Protein AF-A0A2Z3I4Y1-F1 (afdb_monomer)

pLDDT: mean 82.77, std 9.96, range [48.56, 95.06]

Nearest PDB structures (foldseek):
  8xyv-assembly1_A  TM=6.400E-01  e=7.599E+00  synthetic construct
  6z0c-assembly4_D  TM=2.519E-01  e=5.340E+00  Escherichia coli
  6jx6-assembly1_A  TM=2.212E-01  e=6.211E+00  Homo sapiens

Sequence (164 aa):
MVIFLAGLAGCFMIASGLILWSKKRIVKNKKQTTPMQRIVQTLNITCIAGLCVAVPSLLIINKLIAGKVSQQPAWEVAGFFIVWALTFFYSIIRLSSKAWYEIFFMAALMCVGIFIVNLFYPYSNMFYAAMHDDWILASVDMLAIAFSFIFFFIGYKIRSSYKK

Radius of gyration: 18.4 Å; Cα contacts (8 Å, |Δi|>4): 140; chains: 1; bounding box: 42×28×51 Å

Secondary structure (DSSP, 8-state):
-HHHHHHHHHHHHHHHHHHHHHHHHHHH-TT---HHHHHHHHHHHIIIIIHHHHHHHHHHHHHHHTTTSS--HHHHHHHHHHHHHHHHHHHHHS-HHHHHHHHHHHHHHHHHHHHHHHHHSGGG-HHHHHHTT-HHHHHHHHHHHHHHHHHHHHHHHHHHHT--

Solvent-accessible surface area (backbone atoms only — not comparable to full-atom values): 8624 Å² total; per-residue (Å²): 112,66,68,61,53,52,52,52,50,49,51,50,52,53,53,51,52,53,52,54,51,52,54,54,51,50,70,71,42,82,83,63,88,48,73,69,56,49,51,53,47,29,50,51,40,24,65,54,40,18,45,57,34,18,59,48,45,38,63,49,50,54,58,74,41,65,87,78,56,82,91,52,70,66,57,51,54,48,51,28,53,50,49,30,48,50,37,38,56,50,26,65,76,37,58,62,81,54,34,51,26,55,40,21,39,48,19,15,51,41,21,46,44,46,49,54,52,25,67,74,37,78,91,58,20,55,71,50,21,71,73,66,75,36,60,70,59,33,48,51,45,55,49,28,51,53,50,16,55,50,28,39,50,52,18,51,55,51,52,60,61,74,74,112

Structure (mmCIF, N/CA/C/O backbone):
data_AF-A0A2Z3I4Y1-F1
#
_entry.id   AF-A0A2Z3I4Y1-F1
#
loop_
_atom_site.group_PDB
_atom_site.id
_atom_site.type_symbol
_atom_site.label_atom_id
_atom_site.label_alt_id
_atom_site.label_comp_id
_atom_site.label_asym_id
_atom_site.label_entity_id
_atom_site.label_seq_id
_atom_site.pdbx_PDB_ins_code
_atom_site.Cartn_x
_atom_site.Cartn_y
_atom_site.Cartn_z
_atom_site.occupancy
_atom_site.B_iso_or_equiv
_atom_site.auth_seq_id
_atom_site.auth_comp_id
_atom_site.auth_asym_id
_atom_site.auth_atom_id
_atom_site.pdbx_PDB_model_num
ATOM 1 N N . MET A 1 1 ? 19.350 -13.163 6.061 1.00 80.38 1 MET A N 1
ATOM 2 C CA . MET A 1 1 ? 17.933 -13.573 5.901 1.00 80.38 1 MET A CA 1
ATOM 3 C C . MET A 1 1 ? 17.154 -13.552 7.221 1.00 80.38 1 MET A C 1
ATOM 5 O O . MET A 1 1 ? 16.092 -12.949 7.261 1.00 80.38 1 MET A O 1
ATOM 9 N N . VAL A 1 2 ? 17.687 -14.118 8.314 1.00 88.56 2 VAL A N 1
ATOM 10 C CA . VAL A 1 2 ? 17.005 -14.165 9.630 1.00 88.56 2 VAL A CA 1
ATOM 11 C C . VAL A 1 2 ? 16.629 -12.781 10.175 1.00 88.56 2 VAL A C 1
ATOM 13 O O . VAL A 1 2 ? 15.501 -12.598 10.609 1.00 88.56 2 VAL A O 1
ATOM 16 N N . ILE A 1 3 ? 17.520 -11.787 10.086 1.00 91.56 3 ILE A N 1
ATOM 17 C CA . ILE A 1 3 ? 17.258 -10.421 10.587 1.00 91.56 3 ILE A CA 1
ATOM 18 C C . ILE A 1 3 ? 16.079 -9.764 9.850 1.00 91.56 3 ILE A C 1
ATOM 20 O O . ILE A 1 3 ? 15.249 -9.106 10.468 1.00 91.56 3 ILE A O 1
ATOM 24 N N . PHE A 1 4 ? 15.963 -9.995 8.539 1.00 87.56 4 PHE A N 1
ATOM 25 C CA . PHE A 1 4 ? 14.853 -9.484 7.734 1.00 87.56 4 PHE A CA 1
ATOM 26 C C . PHE A 1 4 ? 13.520 -10.120 8.146 1.00 87.56 4 PHE A C 1
ATOM 28 O O . PHE A 1 4 ? 12.543 -9.417 8.394 1.00 87.56 4 PHE A O 1
ATOM 35 N N . LEU A 1 5 ? 13.497 -11.449 8.285 1.00 89.56 5 LEU A N 1
ATOM 36 C CA . LEU A 1 5 ? 12.306 -12.180 8.724 1.00 89.56 5 LEU A CA 1
ATOM 37 C C . LEU A 1 5 ? 11.907 -11.815 10.160 1.00 89.56 5 LEU A C 1
ATOM 39 O O . LEU A 1 5 ? 10.723 -11.638 10.437 1.00 89.56 5 LEU A O 1
ATOM 43 N N . ALA A 1 6 ? 12.881 -11.644 11.055 1.00 90.62 6 ALA A N 1
ATOM 44 C CA . ALA A 1 6 ? 12.649 -11.204 12.426 1.00 90.62 6 ALA A CA 1
ATOM 45 C C . ALA A 1 6 ? 12.071 -9.781 12.476 1.00 90.62 6 ALA A C 1
ATOM 47 O O . ALA A 1 6 ? 11.115 -9.535 13.208 1.00 90.62 6 ALA A O 1
ATOM 48 N N . GLY A 1 7 ? 12.590 -8.863 11.653 1.00 87.50 7 GLY A N 1
ATOM 49 C CA . GLY A 1 7 ? 12.042 -7.513 11.515 1.00 87.50 7 GLY A CA 1
ATOM 50 C C . GLY A 1 7 ? 10.597 -7.521 11.012 1.00 87.50 7 GLY A C 1
ATOM 51 O O . GLY A 1 7 ? 9.731 -6.869 11.595 1.00 87.50 7 GLY A O 1
ATOM 52 N N . LEU A 1 8 ? 10.308 -8.327 9.984 1.00 86.12 8 LEU A N 1
ATOM 53 C CA . LEU A 1 8 ? 8.958 -8.479 9.442 1.00 86.12 8 LEU A CA 1
ATOM 54 C C . LEU A 1 8 ? 7.985 -9.035 10.496 1.00 86.12 8 LEU A C 1
ATOM 56 O O . LEU A 1 8 ? 6.893 -8.494 10.682 1.00 86.12 8 LEU A O 1
ATOM 60 N N . ALA A 1 9 ? 8.396 -10.072 11.230 1.00 87.81 9 ALA A N 1
ATOM 61 C CA . ALA A 1 9 ? 7.617 -10.644 12.325 1.00 87.81 9 ALA A CA 1
A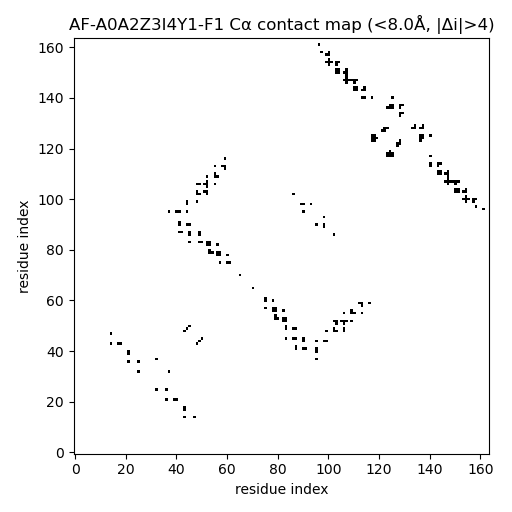TOM 62 C C . ALA A 1 9 ? 7.357 -9.620 13.445 1.00 87.81 9 ALA A C 1
ATOM 64 O O . ALA A 1 9 ? 6.234 -9.527 13.944 1.00 87.81 9 ALA A O 1
ATOM 65 N N . GLY A 1 10 ? 8.357 -8.801 13.787 1.00 87.19 10 GLY A N 1
ATOM 66 C CA . GLY A 1 10 ? 8.221 -7.702 14.744 1.00 87.19 10 GLY A CA 1
ATOM 67 C C . GLY A 1 10 ? 7.163 -6.681 14.318 1.00 87.19 10 GLY A C 1
ATOM 68 O O . GLY A 1 10 ? 6.274 -6.350 15.106 1.00 87.19 10 GLY A O 1
ATOM 69 N N . CYS A 1 11 ? 7.180 -6.251 13.053 1.00 87.62 11 CYS A N 1
ATOM 70 C CA . CYS A 1 11 ? 6.161 -5.354 12.503 1.00 87.62 11 CYS A CA 1
ATOM 71 C C . CYS A 1 11 ? 4.751 -5.962 12.584 1.00 87.62 11 CYS A C 1
ATOM 73 O O . CYS A 1 11 ? 3.816 -5.289 13.026 1.00 87.62 11 CYS A O 1
ATOM 75 N N . PHE A 1 12 ? 4.589 -7.241 12.224 1.00 85.69 12 PHE A N 1
ATOM 76 C CA . PHE A 1 12 ? 3.299 -7.935 12.320 1.00 85.69 12 PHE A CA 1
ATOM 77 C C . PHE A 1 12 ? 2.789 -8.038 13.760 1.00 85.69 12 PHE A C 1
ATOM 79 O O . PHE A 1 12 ? 1.599 -7.824 14.014 1.00 85.69 12 PHE A O 1
ATOM 86 N N . MET A 1 13 ? 3.671 -8.337 14.712 1.00 90.88 13 MET A N 1
ATOM 87 C CA . MET A 1 13 ? 3.325 -8.418 16.130 1.00 90.88 13 MET A CA 1
ATOM 88 C C . MET A 1 13 ? 2.838 -7.064 16.665 1.00 90.88 13 MET A C 1
ATOM 90 O O . MET A 1 13 ? 1.794 -6.993 17.316 1.00 90.88 13 MET A O 1
ATOM 94 N N . ILE A 1 14 ? 3.542 -5.977 16.339 1.00 87.44 14 ILE A N 1
ATOM 95 C CA . ILE A 1 14 ? 3.168 -4.623 16.770 1.00 87.44 14 ILE A CA 1
ATOM 96 C C . ILE A 1 14 ? 1.827 -4.213 16.144 1.00 87.44 14 ILE A C 1
ATOM 98 O O . ILE A 1 14 ? 0.915 -3.769 16.847 1.00 87.44 14 ILE A O 1
ATOM 102 N N . ALA A 1 15 ? 1.671 -4.417 14.833 1.00 83.44 15 ALA A N 1
ATOM 103 C CA . ALA A 1 15 ? 0.454 -4.077 14.103 1.00 83.44 15 ALA A CA 1
ATOM 104 C C . ALA A 1 15 ? -0.774 -4.843 14.625 1.00 83.44 15 ALA A C 1
ATOM 106 O O . ALA A 1 15 ? -1.822 -4.250 14.899 1.00 83.44 15 ALA A O 1
ATOM 107 N N . SER A 1 16 ? -0.650 -6.161 14.810 1.00 85.38 16 SER A N 1
ATOM 108 C CA . SER A 1 16 ? -1.740 -6.996 15.330 1.00 85.38 16 SER A CA 1
ATOM 109 C C . SER A 1 16 ? -2.125 -6.622 16.764 1.00 85.38 16 SER A C 1
ATOM 111 O O . SER A 1 16 ? -3.319 -6.495 17.056 1.00 85.38 16 SER A O 1
ATOM 113 N N . GLY A 1 17 ? -1.144 -6.357 17.634 1.00 85.31 17 GLY A N 1
ATOM 114 C CA . GLY A 1 17 ? -1.378 -5.900 19.005 1.00 85.31 17 GLY A CA 1
ATOM 115 C C . GLY A 1 17 ? -2.189 -4.602 19.059 1.00 85.31 17 GLY A C 1
ATOM 116 O O . GLY A 1 17 ? -3.184 -4.518 19.786 1.00 85.31 17 GLY A O 1
ATOM 117 N N . LEU A 1 18 ? -1.837 -3.619 18.224 1.00 83.69 18 LEU A N 1
ATOM 118 C CA . LEU A 1 18 ? -2.552 -2.342 18.118 1.00 83.69 18 LEU A CA 1
ATOM 119 C C . LEU A 1 18 ? -3.993 -2.511 17.611 1.00 83.69 18 LEU A C 1
ATOM 121 O O . LEU A 1 18 ? -4.917 -1.881 18.140 1.00 83.69 18 LEU A O 1
ATOM 125 N N . ILE A 1 19 ? -4.216 -3.384 16.624 1.00 82.12 19 ILE A N 1
ATOM 126 C CA . ILE A 1 19 ? -5.559 -3.680 16.100 1.00 82.12 19 ILE A CA 1
ATOM 127 C C . ILE A 1 19 ? -6.433 -4.336 17.178 1.00 82.12 19 ILE A C 1
ATOM 129 O O . ILE A 1 19 ? -7.576 -3.916 17.388 1.00 82.12 19 ILE A O 1
ATOM 133 N N . LEU A 1 20 ? -5.913 -5.356 17.869 1.00 83.62 20 LEU A N 1
ATOM 134 C CA . LEU A 1 20 ? -6.647 -6.088 18.905 1.00 83.62 20 LEU A CA 1
ATOM 135 C C . LEU A 1 20 ? -6.980 -5.195 20.102 1.00 83.62 20 LEU A C 1
ATOM 137 O O . LEU A 1 20 ? -8.119 -5.200 20.581 1.00 83.62 20 LEU A O 1
ATOM 141 N N . TRP A 1 21 ? -6.017 -4.387 20.550 1.00 84.00 21 TRP A N 1
ATOM 142 C CA . TRP A 1 21 ? -6.229 -3.423 21.625 1.00 84.00 21 TRP A CA 1
ATOM 143 C C . TRP A 1 21 ? -7.315 -2.406 21.263 1.00 84.00 21 TRP A C 1
ATOM 145 O O . TRP A 1 21 ? -8.230 -2.169 22.058 1.00 84.00 21 TRP A O 1
ATOM 155 N N . SER A 1 22 ? -7.269 -1.866 20.039 1.00 78.62 22 SER A N 1
ATOM 156 C CA . SER A 1 22 ? -8.268 -0.915 19.545 1.00 78.62 22 SER A CA 1
ATOM 157 C C . SER A 1 22 ? -9.671 -1.531 19.540 1.00 78.62 22 SER A C 1
ATOM 159 O O . SER A 1 22 ? -10.593 -0.958 20.124 1.00 78.62 22 SER A O 1
ATOM 161 N N . LYS A 1 23 ? -9.835 -2.754 19.008 1.00 73.81 23 LYS A N 1
ATOM 162 C CA . LYS A 1 23 ? -11.125 -3.473 19.021 1.00 73.81 23 LYS A CA 1
ATOM 163 C C . LYS A 1 23 ? -11.653 -3.707 20.439 1.00 73.81 23 LYS A C 1
ATOM 165 O O . LYS A 1 23 ? -12.815 -3.413 20.718 1.00 73.81 23 LYS A O 1
ATOM 170 N N . LYS A 1 24 ? -10.804 -4.179 21.358 1.00 74.44 24 LYS A N 1
ATOM 171 C CA . LYS A 1 24 ? -11.188 -4.433 22.758 1.00 74.44 24 LYS A CA 1
ATOM 172 C C . LYS A 1 24 ? -11.623 -3.149 23.472 1.00 74.44 24 LYS A C 1
ATOM 174 O O . LYS A 1 24 ? -12.549 -3.172 24.283 1.00 74.44 24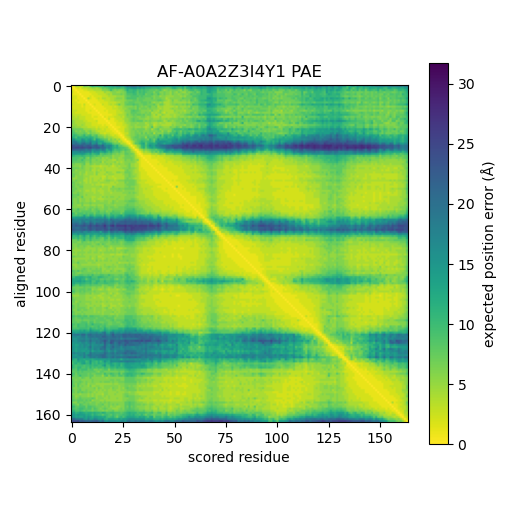 LYS A O 1
ATOM 179 N N . ARG A 1 25 ? -10.995 -2.011 23.154 1.00 70.19 25 ARG A N 1
ATOM 180 C CA . ARG A 1 25 ? -11.341 -0.701 23.730 1.00 70.19 25 ARG A CA 1
ATOM 181 C C . ARG A 1 25 ? -12.661 -0.134 23.218 1.00 70.19 25 ARG A C 1
ATOM 183 O O . ARG A 1 25 ? -13.349 0.512 24.004 1.00 70.19 25 ARG A O 1
ATOM 190 N N . ILE A 1 26 ? -13.035 -0.399 21.967 1.00 68.88 26 ILE A N 1
ATOM 191 C CA . ILE A 1 26 ? -14.349 -0.016 21.424 1.00 68.88 26 ILE A CA 1
ATOM 192 C C . ILE A 1 26 ? -15.461 -0.792 22.144 1.00 68.88 26 ILE A C 1
ATOM 194 O O . ILE A 1 26 ? -16.416 -0.189 22.615 1.00 68.88 26 ILE A O 1
ATOM 198 N N . VAL A 1 27 ? -15.297 -2.110 22.322 1.00 64.81 27 VAL A N 1
ATOM 199 C CA . VAL A 1 27 ? -16.283 -2.964 23.018 1.00 64.81 27 VAL A CA 1
ATOM 200 C C . VAL A 1 27 ? -16.456 -2.561 24.489 1.00 64.81 27 VAL A C 1
ATOM 202 O O . VAL A 1 27 ? -17.559 -2.636 25.029 1.00 64.81 27 VAL A O 1
ATOM 205 N N . LYS A 1 28 ? -15.380 -2.099 25.140 1.00 61.69 28 LYS A N 1
ATOM 206 C CA . LYS A 1 28 ? -15.418 -1.628 26.534 1.00 61.69 28 LYS A CA 1
ATOM 207 C C . LYS A 1 28 ? -16.120 -0.266 26.683 1.00 61.69 28 LYS A C 1
ATOM 209 O O . LYS A 1 28 ? -16.795 -0.051 27.684 1.00 61.69 28 LYS A O 1
ATOM 214 N N . ASN A 1 29 ? -16.013 0.624 25.693 1.00 60.62 29 ASN A N 1
ATOM 215 C CA . ASN A 1 29 ? -16.683 1.932 25.664 1.00 60.62 29 ASN A CA 1
ATOM 216 C C . ASN A 1 29 ? -17.982 1.865 24.837 1.00 60.62 29 ASN A C 1
ATOM 218 O O . ASN A 1 29 ? -18.068 2.430 23.751 1.00 60.62 29 ASN A O 1
ATOM 222 N N . LYS A 1 30 ? -19.022 1.207 25.368 1.00 58.50 30 LYS A N 1
ATOM 223 C CA . LYS A 1 30 ? -20.328 0.981 24.704 1.00 58.50 30 LYS A CA 1
ATOM 224 C C . LYS A 1 30 ? -21.123 2.242 24.284 1.00 58.50 30 LYS A C 1
ATOM 226 O O . LYS A 1 30 ? -22.224 2.086 23.770 1.00 58.50 30 LYS A O 1
ATOM 231 N N . LYS A 1 31 ? -20.637 3.472 24.514 1.00 56.84 31 LYS A N 1
ATOM 232 C CA . LYS A 1 31 ? -21.433 4.706 24.328 1.00 56.84 31 LYS A CA 1
ATOM 233 C C . LYS A 1 31 ? -20.948 5.687 23.252 1.00 56.84 31 LYS A C 1
ATOM 235 O O . LYS A 1 31 ? -21.790 6.427 22.769 1.00 56.84 31 LYS A O 1
ATOM 240 N N . GLN A 1 32 ? -19.674 5.694 22.839 1.00 63.06 32 GLN A N 1
ATOM 241 C CA . GLN A 1 32 ? -19.174 6.517 21.716 1.00 63.06 32 GLN A CA 1
ATOM 242 C C . GLN A 1 32 ? -17.682 6.250 21.460 1.00 63.06 32 GLN A C 1
ATOM 244 O O . GLN A 1 32 ? -16.904 6.085 22.402 1.00 63.06 32 GLN A O 1
ATOM 249 N N . THR A 1 33 ? -17.263 6.247 20.192 1.00 68.50 33 THR A N 1
ATOM 250 C CA . THR A 1 33 ? -15.839 6.272 19.819 1.00 68.50 33 THR A CA 1
ATOM 251 C C . THR A 1 33 ? -15.231 7.615 20.203 1.00 68.50 33 THR A C 1
ATOM 253 O O . THR A 1 33 ? -15.670 8.651 19.705 1.00 68.50 33 THR A O 1
ATOM 256 N N . THR A 1 34 ? -14.214 7.610 21.063 1.00 80.31 34 THR A N 1
ATOM 257 C CA . THR A 1 34 ? -13.529 8.849 21.462 1.00 80.31 34 THR A CA 1
ATOM 258 C C . THR A 1 34 ? -12.649 9.381 20.321 1.00 80.31 34 THR A C 1
ATOM 260 O O . THR A 1 34 ? -12.174 8.590 19.497 1.00 80.31 34 THR A O 1
ATOM 263 N N . PRO A 1 35 ? -12.364 10.697 20.261 1.00 81.19 35 PRO A N 1
ATOM 264 C CA . PRO A 1 35 ? -11.475 11.263 19.240 1.00 81.19 35 PRO A CA 1
ATOM 265 C C . PRO A 1 35 ? -10.098 10.583 19.228 1.00 81.19 35 PRO A C 1
ATOM 267 O O . PRO A 1 35 ? -9.584 10.257 18.161 1.00 81.19 35 PRO A O 1
ATOM 270 N N . MET A 1 36 ? -9.553 10.244 20.401 1.00 83.38 36 MET A N 1
ATOM 271 C CA . MET A 1 36 ? -8.284 9.515 20.506 1.00 83.38 36 MET A CA 1
ATOM 272 C C . MET A 1 36 ? -8.357 8.103 19.902 1.00 83.38 36 MET A C 1
ATOM 274 O O . MET A 1 36 ? -7.427 7.662 19.234 1.00 83.38 36 MET A O 1
ATOM 278 N N . GLN A 1 37 ? -9.476 7.389 20.075 1.00 81.75 37 GLN A N 1
ATOM 279 C CA . GLN A 1 37 ? -9.674 6.084 19.432 1.00 81.75 37 GLN A CA 1
ATOM 280 C C . GLN A 1 37 ? -9.750 6.209 17.908 1.00 81.75 37 GLN A C 1
ATOM 282 O O . GLN A 1 37 ? -9.213 5.352 17.206 1.00 81.75 37 GLN A O 1
ATOM 287 N N . ARG A 1 38 ? -10.373 7.277 17.395 1.00 82.06 38 ARG A N 1
ATOM 288 C CA . ARG A 1 38 ? -10.438 7.546 15.954 1.00 82.06 38 ARG A CA 1
ATOM 289 C C . ARG A 1 38 ? -9.053 7.839 15.378 1.00 82.06 38 ARG A C 1
ATOM 291 O O . ARG A 1 38 ? -8.705 7.246 14.365 1.00 82.06 38 ARG A O 1
ATOM 298 N N . ILE A 1 39 ? -8.239 8.648 16.061 1.00 86.62 39 ILE A N 1
ATOM 299 C CA . ILE A 1 39 ? -6.848 8.928 15.665 1.00 86.62 39 ILE A CA 1
ATOM 300 C C . ILE A 1 39 ? -6.037 7.629 15.573 1.00 86.62 39 ILE A C 1
ATOM 302 O O . ILE A 1 39 ? -5.409 7.373 14.549 1.00 86.62 39 ILE A O 1
ATOM 306 N N . VAL A 1 40 ? -6.106 6.766 16.594 1.00 88.12 40 VAL A N 1
ATOM 307 C CA . VAL A 1 40 ? -5.393 5.474 16.594 1.00 88.12 40 VAL A CA 1
ATOM 308 C C . VAL A 1 40 ? -5.864 4.568 15.453 1.00 88.12 40 VAL A C 1
ATOM 310 O O . VAL A 1 40 ? -5.052 3.905 14.814 1.00 88.12 40 VAL A O 1
ATOM 313 N N . GLN A 1 41 ? -7.167 4.534 15.161 1.00 87.00 41 GLN A N 1
ATOM 314 C CA . GLN A 1 41 ? -7.690 3.755 14.036 1.00 87.00 41 GLN A CA 1
ATOM 315 C C . GLN A 1 41 ? -7.202 4.289 12.689 1.00 87.00 41 GLN A C 1
ATOM 317 O O . GLN A 1 41 ? -6.743 3.498 11.871 1.00 87.00 41 GLN A O 1
ATOM 322 N N . THR A 1 42 ? -7.265 5.603 12.473 1.00 88.38 42 THR A N 1
ATOM 323 C CA . THR A 1 42 ? -6.780 6.253 11.249 1.00 88.38 42 THR A CA 1
ATOM 324 C C . THR A 1 42 ? -5.281 6.030 11.053 1.00 88.38 42 THR A C 1
ATOM 326 O O . THR A 1 42 ? -4.861 5.663 9.957 1.00 88.38 42 THR A O 1
ATOM 329 N N . LEU A 1 43 ? -4.475 6.165 12.110 1.00 89.00 43 LEU A N 1
ATOM 330 C CA . LEU A 1 43 ? -3.041 5.870 12.063 1.00 89.00 43 LEU A CA 1
ATOM 331 C C . LEU A 1 43 ? -2.778 4.403 11.722 1.00 89.00 43 LEU A C 1
ATOM 333 O O . LEU A 1 43 ? -1.990 4.126 10.828 1.00 89.00 43 LEU A O 1
ATOM 337 N N . ASN A 1 44 ? -3.479 3.460 12.357 1.00 91.62 44 ASN A N 1
ATOM 338 C CA . ASN A 1 44 ? -3.319 2.038 12.045 1.00 91.62 44 ASN A CA 1
ATOM 339 C C . ASN A 1 44 ? -3.678 1.722 10.587 1.00 91.62 44 ASN A C 1
ATOM 341 O O . ASN A 1 44 ? -2.954 0.979 9.931 1.00 91.62 44 ASN A O 1
ATOM 345 N N . ILE A 1 45 ? -4.772 2.289 10.070 1.00 90.31 45 ILE A N 1
ATOM 346 C CA . ILE A 1 45 ? -5.182 2.114 8.670 1.00 90.31 45 ILE A CA 1
ATOM 347 C C . ILE A 1 45 ? -4.105 2.662 7.733 1.00 90.31 45 ILE A C 1
ATOM 349 O O . ILE A 1 45 ? -3.693 1.982 6.799 1.00 90.31 45 ILE A O 1
ATOM 353 N N . THR A 1 46 ? -3.618 3.868 8.003 1.00 92.38 46 THR A N 1
ATOM 354 C CA . THR A 1 46 ? -2.616 4.537 7.167 1.00 92.38 46 THR A CA 1
ATOM 355 C C . THR A 1 46 ? -1.278 3.796 7.193 1.00 92.38 46 THR A C 1
ATOM 357 O O . THR A 1 46 ? -0.684 3.537 6.149 1.00 92.38 46 THR A O 1
ATOM 360 N N . CYS A 1 47 ? -0.806 3.397 8.372 1.00 90.00 47 CYS A N 1
ATOM 361 C CA . CYS A 1 47 ? 0.448 2.665 8.506 1.00 90.00 47 CYS A CA 1
ATOM 362 C C . CYS A 1 47 ? 0.366 1.266 7.892 1.00 90.00 47 CYS A C 1
ATOM 364 O O . CYS A 1 47 ? 1.340 0.812 7.320 1.00 90.00 47 CYS A O 1
ATOM 366 N N . ILE A 1 48 ? -0.766 0.568 7.990 1.00 90.25 48 ILE A N 1
ATOM 367 C CA . ILE A 1 48 ? -0.863 -0.815 7.504 1.00 90.25 48 ILE A CA 1
ATOM 368 C C . ILE A 1 48 ? -1.330 -0.838 6.048 1.00 90.25 48 ILE A C 1
ATOM 370 O O . ILE A 1 48 ? -0.597 -1.277 5.170 1.00 90.25 48 ILE A O 1
ATOM 374 N N . ALA A 1 49 ? -2.540 -0.348 5.778 1.00 91.25 49 ALA A N 1
ATOM 375 C CA . ALA A 1 49 ? -3.128 -0.384 4.443 1.00 91.25 49 ALA A CA 1
ATOM 376 C C . ALA A 1 49 ? -2.537 0.694 3.522 1.00 91.25 49 ALA A C 1
ATOM 378 O O . ALA A 1 49 ? -2.318 0.431 2.343 1.00 91.25 49 ALA A O 1
ATOM 379 N N . GLY A 1 50 ? -2.233 1.886 4.047 1.00 91.06 50 GLY A N 1
ATOM 380 C CA . GLY A 1 50 ? -1.628 2.960 3.252 1.00 91.06 50 GLY A CA 1
ATOM 381 C C . GLY A 1 50 ? -0.242 2.595 2.716 1.00 91.06 50 GLY A C 1
ATOM 382 O O . GLY A 1 50 ? 0.057 2.869 1.555 1.00 91.06 50 GLY A O 1
ATOM 383 N N . LEU A 1 51 ? 0.577 1.882 3.502 1.00 91.38 51 LEU A N 1
ATOM 384 C CA . LEU A 1 51 ? 1.858 1.347 3.019 1.00 91.38 51 LEU A CA 1
ATOM 385 C C . LEU A 1 51 ? 1.676 0.333 1.881 1.00 91.38 51 LEU A C 1
ATOM 387 O O . LEU A 1 51 ? 2.443 0.359 0.920 1.00 91.38 51 LEU A O 1
ATOM 391 N N . CYS A 1 52 ? 0.637 -0.508 1.934 1.00 91.62 52 CYS A N 1
ATOM 392 C CA . CYS A 1 52 ? 0.323 -1.445 0.851 1.00 91.62 52 CYS A CA 1
ATOM 393 C C . CYS A 1 52 ? -0.036 -0.748 -0.473 1.00 91.62 52 CYS A C 1
ATOM 395 O O . CYS A 1 52 ? 0.106 -1.366 -1.521 1.00 91.62 52 CYS A O 1
ATOM 397 N N . VAL A 1 53 ? -0.479 0.514 -0.445 1.00 93.50 53 VAL A N 1
ATOM 398 C CA . VAL A 1 53 ? -0.702 1.338 -1.650 1.00 93.50 53 VAL A CA 1
ATOM 399 C C . VAL A 1 53 ? 0.583 2.050 -2.075 1.00 93.50 53 VAL A C 1
ATOM 401 O O . VAL A 1 53 ? 0.915 2.096 -3.260 1.00 93.50 53 VAL A O 1
ATOM 404 N N . ALA A 1 54 ? 1.314 2.608 -1.107 1.00 92.94 54 ALA A N 1
ATOM 405 C CA . ALA A 1 54 ? 2.487 3.432 -1.365 1.00 92.94 54 ALA A CA 1
ATOM 406 C C . ALA A 1 54 ? 3.647 2.629 -1.978 1.00 92.94 54 ALA A C 1
ATOM 408 O O . ALA A 1 54 ? 4.310 3.116 -2.892 1.00 92.94 54 ALA A O 1
ATOM 409 N N . VAL A 1 55 ? 3.863 1.381 -1.552 1.00 91.44 55 VAL A N 1
ATOM 410 C CA . VAL A 1 55 ? 4.952 0.546 -2.088 1.00 91.44 55 VAL A CA 1
ATOM 411 C C . VAL A 1 55 ? 4.777 0.249 -3.591 1.00 91.44 55 VAL A C 1
ATOM 413 O O . VAL A 1 55 ? 5.693 0.561 -4.349 1.00 91.44 55 VAL A O 1
ATOM 416 N N . PRO A 1 56 ? 3.625 -0.256 -4.079 1.00 90.50 56 PRO A N 1
ATOM 417 C CA . PRO A 1 56 ? 3.371 -0.399 -5.516 1.00 90.50 56 PRO A CA 1
ATOM 418 C C . PRO A 1 56 ? 3.527 0.898 -6.319 1.00 90.50 56 PRO A C 1
ATOM 420 O O . PRO A 1 56 ? 3.973 0.867 -7.466 1.00 90.50 56 PRO A O 1
ATOM 423 N N . SER A 1 57 ? 3.184 2.046 -5.725 1.00 89.94 57 SER A N 1
ATOM 424 C CA . SER A 1 57 ? 3.284 3.335 -6.413 1.00 89.94 57 SER A CA 1
ATOM 425 C C . SER A 1 57 ? 4.723 3.718 -6.767 1.00 89.94 57 SER A C 1
ATOM 427 O O . SER A 1 57 ? 4.928 4.323 -7.815 1.00 89.94 57 SER A O 1
ATOM 429 N N . LEU A 1 58 ? 5.719 3.293 -5.977 1.00 88.81 58 LEU A N 1
ATOM 430 C CA . LEU A 1 58 ? 7.137 3.510 -6.288 1.00 88.81 58 LEU A CA 1
ATOM 431 C C . LEU A 1 58 ? 7.526 2.883 -7.628 1.00 88.81 58 LEU A C 1
ATOM 433 O O . LEU A 1 58 ? 8.186 3.525 -8.435 1.00 88.81 58 LEU A O 1
ATOM 437 N N . LEU A 1 59 ? 7.065 1.661 -7.907 1.00 86.88 59 LEU A N 1
ATOM 438 C CA . LEU A 1 59 ? 7.374 0.970 -9.164 1.00 86.88 59 LEU A CA 1
ATOM 439 C C . LEU A 1 59 ? 6.788 1.703 -10.378 1.00 86.88 59 LEU A C 1
ATOM 441 O O . LEU A 1 59 ? 7.431 1.794 -11.423 1.00 86.88 59 LEU A O 1
ATOM 445 N N . ILE A 1 60 ? 5.582 2.256 -10.225 1.00 87.38 60 ILE A N 1
ATOM 446 C CA . ILE A 1 60 ? 4.914 3.044 -11.266 1.00 87.38 60 ILE A CA 1
ATOM 447 C C . ILE A 1 60 ? 5.637 4.383 -11.468 1.00 87.38 60 ILE A C 1
ATOM 449 O O . ILE A 1 60 ? 5.937 4.760 -12.599 1.00 87.38 60 ILE A O 1
ATOM 453 N N . ILE A 1 61 ? 5.951 5.090 -10.380 1.00 87.31 61 ILE A N 1
ATOM 454 C CA . ILE A 1 61 ? 6.638 6.389 -10.408 1.00 87.31 61 ILE A CA 1
ATOM 455 C C . ILE A 1 61 ? 8.031 6.250 -11.028 1.00 87.31 61 ILE A C 1
ATOM 457 O O . ILE A 1 61 ? 8.377 7.023 -11.921 1.00 87.31 61 ILE A O 1
ATOM 461 N N . ASN A 1 62 ? 8.788 5.223 -10.638 1.00 85.12 62 ASN A N 1
ATOM 462 C CA . ASN A 1 62 ? 10.125 4.967 -11.172 1.00 85.12 62 ASN A CA 1
ATOM 463 C C . ASN A 1 62 ? 10.088 4.742 -12.691 1.00 85.12 62 ASN A C 1
ATOM 465 O O . ASN A 1 62 ? 10.953 5.245 -13.404 1.00 85.12 62 ASN A O 1
ATOM 469 N N . LYS A 1 63 ? 9.046 4.081 -13.215 1.00 80.81 63 LYS A N 1
ATOM 470 C CA . LYS A 1 63 ? 8.847 3.904 -14.667 1.00 80.81 63 LYS A CA 1
ATOM 471 C C . LYS A 1 63 ? 8.415 5.179 -15.389 1.00 80.81 63 LYS A C 1
ATOM 473 O O . LYS A 1 63 ? 8.862 5.423 -16.505 1.00 80.81 63 LYS A O 1
ATOM 478 N N . LEU A 1 64 ? 7.576 6.009 -14.770 1.00 79.06 64 LEU A N 1
ATOM 479 C CA . LEU A 1 64 ? 7.129 7.279 -15.357 1.00 79.06 64 LEU A CA 1
ATOM 480 C C . LEU A 1 64 ? 8.256 8.319 -15.448 1.00 79.06 64 LEU A C 1
ATOM 482 O O . LEU A 1 64 ? 8.248 9.162 -16.349 1.00 79.06 64 LEU A O 1
ATOM 486 N N . ILE A 1 65 ? 9.203 8.275 -14.507 1.00 78.19 65 ILE A N 1
ATOM 487 C CA . ILE A 1 65 ? 10.338 9.204 -14.430 1.00 78.19 65 ILE A CA 1
ATOM 488 C C . ILE A 1 65 ? 11.533 8.716 -15.261 1.00 78.19 65 ILE A C 1
ATOM 490 O O . ILE A 1 65 ? 12.313 9.554 -15.725 1.00 78.19 65 ILE A O 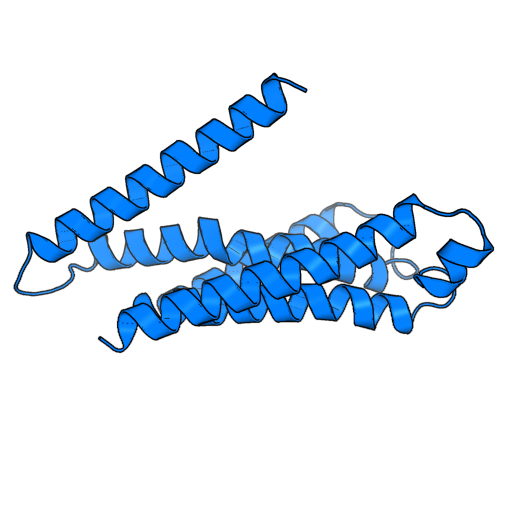1
ATOM 494 N N . ALA A 1 66 ? 11.666 7.402 -15.488 1.00 69.38 66 ALA A N 1
ATOM 495 C CA . ALA A 1 66 ? 12.716 6.806 -16.312 1.00 69.38 66 ALA A CA 1
ATOM 496 C C . ALA A 1 66 ? 12.741 7.441 -17.718 1.00 69.38 66 ALA A C 1
ATOM 498 O O . ALA A 1 66 ? 11.950 7.101 -18.593 1.00 69.38 66 ALA A O 1
ATOM 499 N N . GLY A 1 67 ? 13.642 8.411 -17.913 1.00 63.81 67 GLY A N 1
ATOM 500 C CA . GLY A 1 67 ? 13.837 9.139 -19.170 1.00 63.81 67 GLY A CA 1
ATOM 501 C C . GLY A 1 67 ? 13.687 10.663 -19.097 1.00 63.81 67 GLY A C 1
ATOM 502 O O . GLY A 1 67 ? 14.038 11.328 -20.066 1.00 63.81 67 GLY A O 1
ATOM 503 N N . LYS A 1 68 ? 13.198 11.243 -17.988 1.00 64.75 68 LYS A N 1
ATOM 504 C CA . LYS A 1 68 ? 12.938 12.700 -17.897 1.00 64.75 68 LYS A CA 1
ATOM 505 C C . LYS A 1 68 ? 13.876 13.475 -16.977 1.00 64.75 68 LYS A C 1
ATOM 507 O O . LYS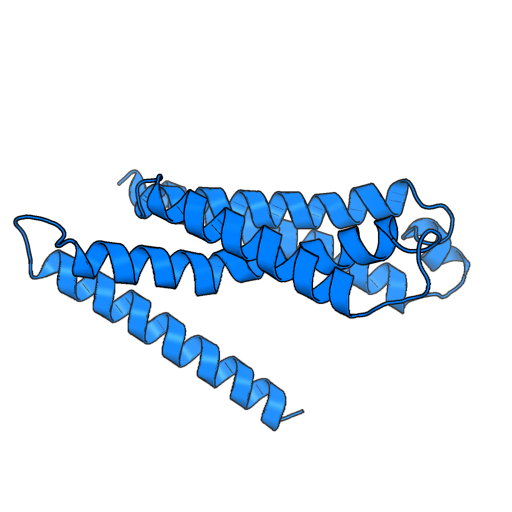 A 1 68 ? 14.077 14.666 -17.190 1.00 64.75 68 LYS A O 1
ATOM 512 N N . VAL A 1 69 ? 14.428 12.832 -15.953 1.00 60.19 69 VAL A N 1
ATOM 513 C CA . VAL A 1 69 ? 15.281 13.483 -14.951 1.00 60.19 69 VAL A CA 1
ATOM 514 C C . VAL A 1 69 ? 16.427 12.534 -14.629 1.00 60.19 69 VAL A C 1
ATOM 516 O O . VAL A 1 69 ? 16.213 11.327 -14.505 1.00 60.19 69 VAL A O 1
ATOM 519 N N . SER A 1 70 ? 17.645 13.060 -14.512 1.00 60.56 70 SER A N 1
ATOM 520 C CA . SER A 1 70 ? 18.784 12.335 -13.946 1.00 60.56 70 SER A CA 1
ATOM 521 C C . SER A 1 70 ? 18.346 11.695 -12.627 1.00 60.56 70 SER A C 1
ATOM 523 O O . SER A 1 70 ? 17.821 12.396 -11.768 1.00 60.56 70 SER A O 1
ATOM 525 N N . GLN A 1 71 ? 18.484 10.368 -12.519 1.00 61.38 71 GLN A N 1
ATOM 526 C CA . GLN A 1 71 ? 17.949 9.518 -11.446 1.00 61.38 71 GLN A CA 1
ATOM 527 C C . GLN A 1 71 ? 18.182 10.118 -10.050 1.00 61.38 71 GLN A C 1
ATOM 529 O O . GLN A 1 71 ? 19.224 9.912 -9.432 1.00 61.38 71 GLN A O 1
ATOM 534 N N . GLN A 1 72 ? 17.215 10.890 -9.554 1.00 68.81 72 GLN A N 1
ATOM 535 C CA . GLN A 1 72 ? 17.288 11.510 -8.241 1.00 68.81 72 GLN A CA 1
ATOM 536 C C . GLN A 1 72 ? 16.384 10.724 -7.287 1.00 68.81 72 GLN A C 1
ATOM 538 O O . GLN A 1 72 ? 15.160 10.829 -7.409 1.00 68.81 72 GLN A O 1
ATOM 543 N N . PRO A 1 73 ? 16.948 9.998 -6.299 1.00 75.94 73 PRO A N 1
ATOM 544 C CA . PRO A 1 73 ? 16.163 9.226 -5.329 1.00 75.94 73 PRO A CA 1
ATOM 545 C C . PRO A 1 73 ? 15.178 10.092 -4.522 1.00 75.94 73 PRO A C 1
ATOM 547 O O . PRO A 1 73 ? 14.212 9.585 -3.958 1.00 75.94 73 PRO A O 1
ATOM 550 N N . ALA A 1 74 ? 15.368 11.416 -4.509 1.00 83.50 74 ALA A N 1
ATOM 551 C CA . ALA A 1 74 ? 14.454 12.371 -3.892 1.00 83.50 74 ALA A CA 1
ATOM 552 C C . ALA A 1 74 ? 13.021 12.302 -4.456 1.00 83.50 74 ALA A C 1
ATOM 554 O O . ALA A 1 74 ? 12.067 12.436 -3.691 1.00 83.50 74 ALA A O 1
ATOM 555 N N . TRP A 1 75 ? 12.848 12.060 -5.761 1.00 83.06 75 TRP A N 1
ATOM 556 C CA . TRP A 1 75 ? 11.516 12.005 -6.379 1.00 83.06 75 TRP A CA 1
ATOM 557 C C . TRP A 1 75 ? 10.753 10.733 -6.026 1.00 83.06 75 TRP A C 1
ATOM 559 O O . TRP A 1 75 ? 9.540 10.785 -5.830 1.00 83.06 75 TRP A O 1
ATOM 569 N N . GLU A 1 76 ? 11.458 9.612 -5.894 1.00 85.00 76 GLU A N 1
ATOM 570 C CA . GLU A 1 76 ? 10.863 8.338 -5.485 1.00 85.00 76 GLU A CA 1
ATOM 571 C C . GLU A 1 76 ? 10.321 8.452 -4.059 1.00 85.00 76 GLU A C 1
ATOM 573 O O . GLU A 1 76 ? 9.154 8.162 -3.788 1.00 85.00 76 GLU A O 1
ATOM 578 N N . VAL A 1 77 ? 11.154 8.982 -3.158 1.00 88.31 77 VAL A N 1
ATOM 579 C CA . VAL A 1 77 ? 10.796 9.204 -1.757 1.00 88.31 77 VAL A CA 1
ATOM 580 C C . VAL A 1 77 ? 9.643 10.203 -1.646 1.00 88.31 77 VAL A C 1
ATOM 582 O O . VAL A 1 77 ? 8.664 9.929 -0.951 1.00 88.31 77 VAL A O 1
ATOM 585 N N . ALA A 1 78 ? 9.706 11.330 -2.362 1.00 90.12 78 ALA A N 1
ATOM 586 C CA . ALA A 1 78 ? 8.628 12.316 -2.371 1.00 90.12 78 ALA A CA 1
ATOM 587 C C . ALA A 1 78 ? 7.312 11.709 -2.878 1.00 90.12 78 ALA A C 1
ATOM 589 O O . ALA A 1 78 ? 6.275 11.867 -2.237 1.00 90.12 78 ALA A O 1
ATOM 590 N N . GLY A 1 79 ? 7.355 10.962 -3.983 1.00 89.56 79 GLY A N 1
ATOM 591 C CA . GLY A 1 79 ? 6.199 10.278 -4.554 1.00 89.56 79 GLY A CA 1
ATOM 592 C C . GLY A 1 79 ? 5.557 9.287 -3.585 1.00 89.56 79 GLY A C 1
ATOM 593 O O . GLY A 1 79 ? 4.347 9.334 -3.358 1.00 89.56 79 GLY A O 1
ATOM 594 N N . PHE A 1 80 ? 6.374 8.454 -2.939 1.00 91.50 80 PHE A N 1
ATOM 595 C CA . PHE A 1 80 ? 5.923 7.538 -1.895 1.00 91.50 80 PHE A CA 1
ATOM 596 C C . PHE A 1 80 ? 5.221 8.269 -0.749 1.00 91.50 80 PHE A C 1
ATOM 598 O O . PHE A 1 80 ? 4.105 7.902 -0.377 1.00 91.50 80 PHE A O 1
ATOM 605 N N . PHE A 1 81 ? 5.842 9.322 -0.208 1.00 92.69 81 PHE A N 1
ATOM 606 C CA . PHE A 1 81 ? 5.258 10.085 0.894 1.00 92.69 81 PHE A CA 1
ATOM 607 C C . PHE A 1 81 ? 3.984 10.822 0.483 1.00 92.69 81 PHE A C 1
ATOM 609 O O . PHE A 1 81 ? 3.066 10.909 1.293 1.00 92.69 81 PHE A O 1
ATOM 616 N N . ILE A 1 82 ? 3.883 11.298 -0.761 1.00 93.62 82 ILE A N 1
ATOM 617 C CA . ILE A 1 82 ? 2.663 11.916 -1.293 1.00 93.62 82 ILE A CA 1
ATOM 618 C C . ILE A 1 82 ? 1.533 10.887 -1.358 1.00 93.62 82 ILE A C 1
ATOM 620 O O . ILE A 1 82 ? 0.455 11.140 -0.822 1.00 93.62 82 ILE A O 1
ATOM 624 N N . VAL A 1 83 ? 1.762 9.711 -1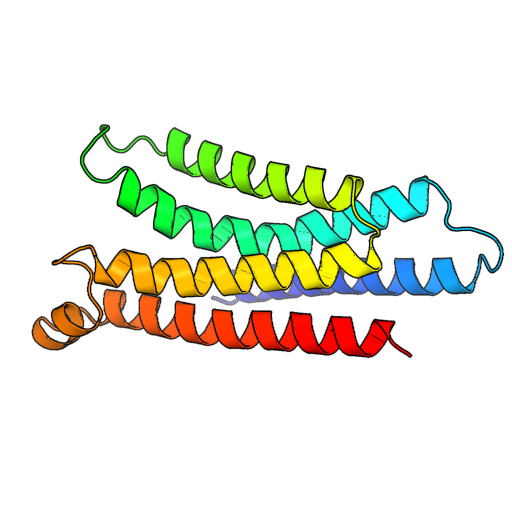.956 1.00 94.12 83 VAL A N 1
ATOM 625 C CA . VAL A 1 83 ? 0.736 8.656 -2.036 1.00 94.12 83 VAL A CA 1
ATOM 626 C C . VAL A 1 83 ? 0.331 8.195 -0.638 1.00 94.12 83 VAL A C 1
ATOM 628 O O . VAL A 1 83 ? -0.858 8.088 -0.337 1.00 94.12 83 VAL A O 1
ATOM 631 N N . TRP A 1 84 ? 1.301 7.991 0.251 1.00 95.06 84 TRP A N 1
ATOM 632 C CA . TRP A 1 84 ? 1.032 7.615 1.632 1.00 95.06 84 TRP A CA 1
ATOM 633 C C . TRP A 1 84 ? 0.231 8.698 2.378 1.00 95.06 84 TRP A C 1
ATOM 635 O O . TRP A 1 84 ? -0.786 8.387 3.003 1.00 95.06 84 TRP A O 1
ATOM 645 N N . ALA A 1 85 ? 0.593 9.976 2.241 1.00 93.94 85 ALA A N 1
ATOM 646 C CA . ALA A 1 85 ? -0.145 11.096 2.826 1.00 93.94 85 ALA A CA 1
ATOM 647 C C . ALA A 1 85 ? -1.573 11.203 2.269 1.00 93.94 85 ALA A C 1
ATOM 649 O O . ALA A 1 85 ? -2.511 11.448 3.027 1.00 93.94 85 ALA A O 1
ATOM 650 N N . LEU A 1 86 ? -1.786 10.945 0.976 1.00 94.19 86 LEU A N 1
ATOM 651 C CA . LEU A 1 86 ? -3.130 10.887 0.395 1.00 94.19 86 LEU A CA 1
ATOM 652 C C . LEU A 1 86 ? -3.986 9.804 1.066 1.00 94.19 86 LEU A C 1
ATOM 654 O O . LEU A 1 86 ? -5.145 10.064 1.395 1.00 94.19 86 LEU A O 1
ATOM 658 N N . THR A 1 87 ? -3.421 8.623 1.351 1.00 92.50 87 THR A N 1
ATOM 659 C CA . THR A 1 87 ? -4.148 7.577 2.098 1.00 92.50 87 THR A CA 1
ATOM 660 C C . THR A 1 87 ? -4.458 7.991 3.541 1.00 92.50 87 THR A C 1
ATOM 662 O O . THR A 1 87 ? -5.534 7.666 4.048 1.00 92.50 87 THR A O 1
ATOM 665 N N . PHE A 1 88 ? -3.579 8.775 4.176 1.00 92.56 88 PHE A N 1
ATOM 666 C CA . PHE A 1 88 ? -3.813 9.348 5.504 1.00 92.56 88 PHE A CA 1
ATOM 667 C C . PHE A 1 88 ? -5.006 10.307 5.503 1.00 92.56 88 PHE A C 1
ATOM 669 O O . PHE A 1 88 ? -5.958 10.116 6.263 1.00 92.56 88 PHE A O 1
ATOM 676 N N . PHE A 1 89 ? -5.001 11.297 4.603 1.00 93.38 89 PHE A N 1
ATOM 677 C CA . PHE A 1 89 ? -6.109 12.244 4.459 1.00 93.38 89 PHE A CA 1
ATOM 678 C C . PHE A 1 89 ? -7.420 11.528 4.122 1.00 93.38 89 PHE A C 1
ATOM 680 O O . PHE A 1 89 ? -8.459 11.816 4.723 1.00 93.38 89 PHE A O 1
ATOM 687 N N . TYR A 1 90 ? -7.368 10.526 3.242 1.00 91.62 90 TYR A N 1
ATOM 688 C CA . TYR A 1 90 ? -8.523 9.693 2.921 1.00 91.62 90 TYR A CA 1
ATOM 689 C C . TYR A 1 90 ? -9.087 8.985 4.162 1.00 91.62 90 TYR A C 1
ATOM 691 O O . TYR A 1 90 ? -10.299 8.994 4.401 1.00 91.62 90 TYR A O 1
ATOM 699 N N . SER A 1 91 ? -8.211 8.426 5.003 1.00 89.12 91 SER A N 1
ATOM 700 C CA . SER A 1 91 ? -8.598 7.734 6.233 1.00 89.12 91 SER A CA 1
ATOM 701 C C . SER A 1 91 ? -9.080 8.664 7.359 1.00 89.12 91 SER A C 1
ATOM 703 O O . SER A 1 91 ? -9.689 8.168 8.312 1.00 89.12 91 SER A O 1
ATOM 705 N N . ILE A 1 92 ? -8.822 9.975 7.300 1.00 88.44 92 ILE A N 1
ATOM 706 C CA . ILE A 1 92 ? -9.404 10.961 8.231 1.00 88.44 92 ILE A CA 1
ATOM 707 C C . ILE A 1 92 ? -10.868 11.229 7.866 1.00 88.44 92 ILE A C 1
ATOM 709 O O . ILE A 1 92 ? -11.752 11.215 8.734 1.00 88.44 92 ILE A O 1
ATOM 713 N N . ILE A 1 93 ? -11.114 11.470 6.575 1.00 88.75 93 ILE A N 1
ATOM 714 C CA . ILE A 1 93 ? -12.418 11.884 6.044 1.00 88.75 93 ILE A CA 1
ATOM 715 C C . ILE A 1 93 ? -13.416 10.721 6.102 1.00 88.75 93 ILE A C 1
ATOM 717 O O . ILE A 1 93 ? -14.588 10.910 6.438 1.00 88.75 93 ILE A O 1
ATOM 721 N N . ARG A 1 94 ? -12.968 9.498 5.799 1.00 84.69 94 ARG A N 1
ATOM 722 C CA . ARG A 1 94 ? -13.820 8.305 5.805 1.00 84.69 94 ARG A CA 1
ATOM 723 C C . ARG A 1 94 ? -14.029 7.729 7.204 1.00 84.69 94 ARG A C 1
ATOM 725 O O . ARG A 1 94 ? -13.193 7.835 8.097 1.00 84.69 94 ARG A O 1
ATOM 732 N N . LEU A 1 95 ? -15.166 7.051 7.381 1.00 80.12 95 LEU A N 1
ATOM 733 C CA . LEU A 1 95 ? -15.387 6.195 8.545 1.00 80.12 95 LEU A CA 1
ATOM 734 C C . LEU A 1 95 ? -14.325 5.091 8.551 1.00 80.12 95 LEU A C 1
ATOM 736 O O . LEU A 1 95 ? -14.135 4.429 7.530 1.00 80.12 95 LEU A O 1
ATOM 740 N N . SER A 1 96 ? -13.681 4.857 9.694 1.00 78.62 96 SER A N 1
ATOM 741 C CA . SER A 1 96 ? -12.556 3.920 9.808 1.00 78.62 96 SER A CA 1
ATOM 742 C C . SER A 1 96 ? -12.897 2.513 9.303 1.00 78.62 96 SER A C 1
ATOM 744 O O . SER A 1 96 ? -12.058 1.863 8.691 1.00 78.62 96 SER A O 1
ATOM 746 N N . SER A 1 97 ? -14.145 2.060 9.465 1.00 76.62 97 SER A N 1
ATOM 747 C CA . SER A 1 97 ? -14.633 0.784 8.919 1.00 76.62 97 SER A CA 1
ATOM 748 C C . SER A 1 97 ? -14.622 0.716 7.388 1.00 76.62 97 SER A C 1
ATOM 750 O O . SER A 1 97 ? -14.325 -0.337 6.828 1.00 76.62 97 SER A O 1
ATOM 752 N N . LYS A 1 98 ? -14.928 1.829 6.709 1.00 84.81 98 LYS A N 1
ATOM 753 C CA . LYS A 1 98 ? -14.926 1.915 5.243 1.00 84.81 98 LYS A CA 1
ATOM 754 C C . LYS A 1 98 ? -13.526 2.108 4.677 1.00 84.81 98 LYS A C 1
ATOM 756 O O . LYS A 1 98 ? -13.166 1.438 3.714 1.00 84.81 98 LYS A O 1
ATOM 761 N N . ALA A 1 99 ? -12.724 2.945 5.333 1.00 88.06 99 ALA A N 1
ATOM 762 C CA . ALA A 1 99 ? -11.358 3.240 4.914 1.00 88.06 99 ALA A CA 1
ATOM 763 C C . ALA A 1 99 ? -10.494 1.972 4.785 1.00 88.06 99 ALA A C 1
ATOM 765 O O . ALA A 1 99 ? -9.724 1.867 3.836 1.00 88.06 99 ALA A O 1
ATOM 766 N N . TRP A 1 100 ? -10.673 0.978 5.667 1.00 88.00 100 TRP A N 1
ATOM 767 C CA . TRP A 1 100 ? -9.959 -0.301 5.576 1.00 88.00 100 TRP A CA 1
ATOM 768 C C . TRP A 1 100 ? -10.132 -0.991 4.220 1.00 88.00 100 TRP A C 1
ATOM 770 O O . TRP A 1 100 ? -9.139 -1.281 3.557 1.00 88.00 100 TRP A O 1
ATOM 780 N N . TYR A 1 101 ? -11.370 -1.278 3.801 1.00 89.44 101 TYR A N 1
ATOM 781 C CA . TYR A 1 101 ? -11.564 -1.999 2.542 1.00 89.44 101 TYR A CA 1
ATOM 782 C C . TYR A 1 101 ? -11.293 -1.097 1.333 1.00 89.44 101 TYR A C 1
ATOM 784 O O . TYR A 1 101 ? -10.727 -1.581 0.362 1.00 89.44 101 TYR A O 1
ATOM 792 N N . GLU A 1 102 ? -11.642 0.196 1.384 1.00 91.25 102 GLU A N 1
ATOM 793 C CA . GLU A 1 102 ? -11.419 1.135 0.271 1.00 91.25 102 GLU A CA 1
ATOM 794 C C . GLU A 1 102 ? -9.925 1.281 -0.054 1.00 91.25 102 GLU A C 1
ATOM 796 O O . GLU A 1 102 ? -9.547 1.181 -1.219 1.00 91.25 102 GLU A O 1
ATOM 801 N N . ILE A 1 103 ? -9.065 1.413 0.963 1.00 91.75 103 ILE A N 1
ATOM 802 C CA . ILE A 1 103 ? -7.611 1.524 0.769 1.00 91.75 103 ILE A CA 1
ATOM 803 C C . ILE A 1 103 ? -7.013 0.191 0.296 1.00 91.75 103 ILE A C 1
ATOM 805 O O . ILE A 1 103 ? -6.159 0.194 -0.585 1.00 91.75 103 ILE A O 1
ATOM 809 N N . PHE A 1 104 ? -7.490 -0.960 0.789 1.00 90.56 104 PHE A N 1
ATOM 810 C CA . PHE A 1 104 ? -7.051 -2.259 0.257 1.00 90.56 104 PHE A CA 1
ATOM 811 C C . PHE A 1 104 ? -7.487 -2.490 -1.197 1.00 90.56 104 PHE A C 1
ATOM 813 O O . PHE A 1 104 ? -6.715 -3.045 -1.976 1.00 90.56 104 PHE A O 1
ATOM 820 N N . PHE A 1 105 ? -8.676 -2.033 -1.604 1.00 90.62 105 PHE A N 1
ATOM 821 C CA . PHE A 1 105 ? -9.057 -2.051 -3.019 1.00 90.62 105 PHE A CA 1
ATOM 822 C C . PHE A 1 105 ? -8.181 -1.113 -3.849 1.00 90.62 105 PHE A C 1
ATOM 824 O O . PHE A 1 105 ? -7.770 -1.499 -4.938 1.00 90.62 105 PHE A O 1
ATOM 831 N N . MET A 1 106 ? -7.841 0.077 -3.342 1.00 91.94 106 MET A N 1
ATOM 832 C CA . MET A 1 106 ? -6.874 0.956 -4.010 1.00 91.94 106 MET A CA 1
ATOM 833 C C . MET A 1 106 ? -5.499 0.291 -4.149 1.00 91.94 106 MET A C 1
ATOM 835 O O . MET A 1 106 ? -4.889 0.397 -5.207 1.00 91.94 106 MET A O 1
ATOM 839 N N . ALA A 1 107 ? -5.035 -0.445 -3.134 1.00 92.06 107 ALA A N 1
ATOM 840 C CA . ALA A 1 107 ? -3.786 -1.205 -3.212 1.00 92.06 107 ALA A CA 1
ATOM 841 C C . ALA A 1 107 ? -3.862 -2.280 -4.304 1.00 92.06 107 ALA A C 1
ATOM 843 O O . ALA A 1 107 ? -2.961 -2.383 -5.133 1.00 92.06 107 ALA A O 1
ATOM 844 N N . ALA A 1 108 ? -4.969 -3.029 -4.360 1.00 90.94 108 ALA A N 1
ATOM 845 C CA . ALA A 1 108 ? -5.201 -4.022 -5.405 1.00 90.94 108 ALA A CA 1
ATOM 846 C C . ALA A 1 108 ? -5.194 -3.393 -6.807 1.00 90.94 108 ALA A C 1
ATOM 848 O O . ALA A 1 108 ? -4.555 -3.932 -7.710 1.00 90.94 108 ALA A O 1
ATOM 849 N N . LEU A 1 109 ? -5.857 -2.243 -6.972 1.00 91.75 109 LEU A N 1
ATOM 850 C CA . LEU A 1 109 ? -5.890 -1.488 -8.226 1.00 91.75 109 LEU A CA 1
ATOM 851 C C . LEU A 1 109 ? -4.505 -0.985 -8.630 1.00 91.75 109 LEU A C 1
ATOM 853 O O . LEU A 1 109 ? -4.152 -1.100 -9.795 1.00 91.75 109 LEU A O 1
ATOM 857 N N . MET A 1 110 ? -3.700 -0.492 -7.689 1.00 90.94 110 MET A N 1
ATOM 858 C CA . MET A 1 110 ? -2.314 -0.095 -7.959 1.00 90.94 110 MET A CA 1
ATOM 859 C C . MET A 1 110 ? -1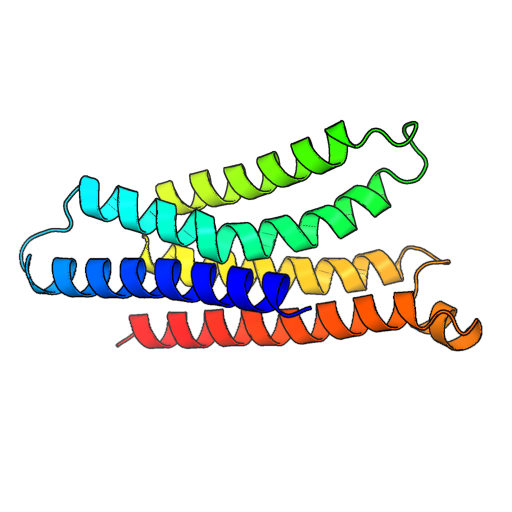.452 -1.287 -8.372 1.00 90.94 110 MET A C 1
ATOM 861 O O . MET A 1 110 ? -0.658 -1.163 -9.298 1.00 90.94 110 MET A O 1
ATOM 865 N N . CYS A 1 111 ? -1.645 -2.457 -7.759 1.00 89.56 111 CYS A N 1
ATOM 866 C CA . CYS A 1 111 ? -0.969 -3.681 -8.179 1.00 89.56 111 CYS A CA 1
ATOM 867 C C . CYS A 1 111 ? -1.358 -4.117 -9.603 1.00 89.56 111 CYS A C 1
ATOM 869 O O . CYS A 1 111 ? -0.475 -4.464 -10.383 1.00 89.56 111 CYS A O 1
ATOM 871 N N . VAL A 1 112 ? -2.641 -4.035 -9.988 1.00 89.44 112 VAL A N 1
ATOM 872 C CA . VAL A 1 112 ? -3.045 -4.232 -11.399 1.00 89.44 112 VAL A CA 1
ATOM 873 C C . VAL A 1 112 ? -2.447 -3.138 -12.286 1.00 89.44 112 VAL A C 1
ATOM 875 O O . VAL A 1 112 ? -1.996 -3.410 -13.394 1.00 89.44 112 VAL A O 1
ATOM 878 N N . GLY A 1 113 ? -2.404 -1.905 -11.783 1.00 86.69 113 GLY A N 1
ATOM 879 C CA . GLY A 1 113 ? -1.811 -0.756 -12.451 1.00 86.69 113 GLY A CA 1
ATOM 880 C C . GLY A 1 113 ? -0.351 -0.985 -12.825 1.00 86.69 113 GLY A C 1
ATOM 881 O O . GLY A 1 113 ? 0.031 -0.606 -13.921 1.00 86.69 113 GLY A O 1
ATOM 882 N N . ILE A 1 114 ? 0.440 -1.665 -11.987 1.00 86.38 114 ILE A N 1
ATOM 883 C CA . ILE A 1 114 ? 1.819 -2.056 -12.331 1.00 86.38 114 ILE A CA 1
ATOM 884 C C . ILE A 1 114 ? 1.837 -2.922 -13.591 1.00 86.38 114 ILE A C 1
ATOM 886 O O . ILE A 1 114 ? 2.560 -2.606 -14.530 1.00 86.38 114 ILE A O 1
ATOM 890 N N . PHE A 1 115 ? 1.022 -3.979 -13.629 1.00 84.75 115 PHE A N 1
ATOM 891 C CA . PHE A 1 115 ? 0.949 -4.881 -14.779 1.00 84.75 115 PHE A CA 1
ATOM 892 C C . PHE A 1 115 ? 0.496 -4.146 -16.051 1.00 84.75 115 PHE A C 1
ATOM 894 O O . PHE A 1 115 ? 1.089 -4.308 -17.115 1.00 84.75 115 PHE A O 1
ATOM 901 N N . ILE A 1 116 ? -0.514 -3.275 -15.936 1.00 85.38 116 ILE A N 1
ATOM 902 C CA . ILE A 1 116 ? -0.999 -2.450 -17.053 1.00 85.38 116 ILE A CA 1
ATOM 903 C C . ILE A 1 116 ? 0.077 -1.472 -17.528 1.00 85.38 116 ILE A C 1
ATOM 905 O O . ILE A 1 116 ? 0.274 -1.310 -18.725 1.00 85.38 116 ILE A O 1
ATOM 909 N N . VAL A 1 117 ? 0.777 -0.806 -16.611 1.00 84.94 117 VAL A N 1
ATOM 910 C CA . VAL A 1 117 ? 1.876 0.094 -16.969 1.00 84.94 117 VAL A CA 1
ATOM 911 C C . VAL A 1 117 ? 2.946 -0.704 -17.702 1.00 84.94 117 VAL A C 1
ATOM 913 O O . VAL A 1 117 ? 3.358 -0.292 -18.776 1.00 84.94 117 VAL A O 1
ATOM 916 N N . ASN A 1 118 ? 3.320 -1.882 -17.209 1.00 83.75 118 ASN A N 1
ATOM 917 C CA . ASN A 1 118 ? 4.314 -2.732 -17.859 1.00 83.75 118 ASN A CA 1
ATOM 918 C C . ASN A 1 118 ? 3.916 -3.107 -19.294 1.00 83.75 118 ASN A C 1
ATOM 920 O O . ASN A 1 118 ? 4.764 -2.954 -20.172 1.00 83.75 118 ASN A O 1
ATOM 924 N N . LEU A 1 119 ? 2.626 -3.405 -19.537 1.00 79.06 119 LEU A N 1
ATOM 925 C CA . LEU A 1 119 ? 2.006 -3.579 -20.868 1.00 79.06 119 LEU A CA 1
ATOM 926 C C . LEU A 1 119 ? 2.324 -2.461 -21.864 1.00 79.06 119 LEU A C 1
ATOM 928 O O . LEU A 1 119 ? 2.637 -2.751 -23.021 1.00 79.06 119 LEU A O 1
ATOM 932 N N . PHE A 1 120 ? 2.301 -1.202 -21.431 1.00 79.00 120 PHE A N 1
ATOM 933 C CA . PHE A 1 120 ? 2.555 -0.056 -22.308 1.00 79.00 120 PHE A CA 1
ATOM 934 C C . PHE A 1 120 ? 4.039 0.222 -22.578 1.00 79.00 120 PHE A C 1
ATOM 936 O O . PHE A 1 120 ? 4.349 0.935 -23.532 1.00 79.00 120 PHE A O 1
ATOM 943 N N . TYR A 1 121 ? 4.960 -0.320 -21.777 1.00 77.75 121 TYR A N 1
ATOM 944 C CA . TYR A 1 121 ? 6.398 -0.094 -21.938 1.00 77.75 121 TYR A CA 1
ATOM 945 C C . TYR A 1 121 ? 7.050 -1.295 -22.659 1.00 77.75 121 TYR A C 1
ATOM 947 O O . TYR A 1 121 ? 7.191 -2.362 -22.056 1.00 77.75 121 TYR A O 1
ATOM 955 N N . PRO A 1 122 ? 7.503 -1.141 -23.925 1.00 62.22 122 PRO A N 1
ATOM 956 C CA . PRO A 1 122 ? 7.893 -2.256 -24.801 1.00 62.22 122 PRO A CA 1
ATOM 957 C C . PRO A 1 122 ? 8.980 -3.174 -24.231 1.00 62.22 122 PRO A C 1
ATOM 959 O O . PRO A 1 122 ? 8.890 -4.389 -24.364 1.00 62.22 122 PRO A O 1
ATOM 962 N N . TYR A 1 123 ? 9.968 -2.596 -23.544 1.00 64.06 123 TYR A N 1
ATOM 963 C CA . TYR A 1 123 ? 11.107 -3.314 -22.958 1.00 64.06 123 TYR A CA 1
ATOM 964 C C . TYR A 1 123 ? 10.851 -3.821 -21.541 1.00 64.06 123 TYR A C 1
ATOM 966 O O . TYR A 1 123 ? 11.774 -4.278 -20.875 1.00 64.06 123 TYR A O 1
ATOM 974 N N . SER A 1 124 ? 9.624 -3.683 -21.032 1.00 65.75 124 SER A N 1
ATOM 975 C CA . SER A 1 124 ? 9.319 -4.056 -19.655 1.00 65.75 124 SER A CA 1
ATOM 976 C C . SER A 1 124 ? 8.105 -4.960 -19.495 1.00 65.75 124 SER A C 1
ATOM 978 O O . SER A 1 124 ? 7.483 -4.990 -18.437 1.00 65.75 124 SER A O 1
ATOM 980 N N . ASN A 1 125 ? 7.779 -5.680 -20.560 1.00 67.88 125 ASN A N 1
ATOM 981 C CA . ASN A 1 125 ? 6.624 -6.549 -20.635 1.00 67.88 125 ASN A CA 1
ATOM 982 C C . ASN A 1 125 ? 6.933 -7.978 -20.207 1.00 67.88 125 ASN A C 1
ATOM 984 O O . ASN A 1 125 ? 7.938 -8.526 -20.647 1.00 67.88 125 ASN A O 1
ATOM 988 N N . MET A 1 126 ? 6.024 -8.627 -19.469 1.00 63.38 126 MET A N 1
ATOM 989 C CA . MET A 1 126 ? 6.144 -10.051 -19.111 1.00 63.38 126 MET A CA 1
ATOM 990 C C . MET A 1 126 ? 6.400 -10.945 -20.339 1.00 63.38 126 MET A C 1
ATOM 992 O O . MET A 1 126 ? 7.201 -11.872 -20.276 1.00 63.38 126 MET A O 1
ATOM 996 N N . PHE A 1 127 ? 5.769 -10.634 -21.478 1.00 66.06 127 PHE A N 1
ATOM 997 C CA . PHE A 1 127 ? 5.964 -11.351 -22.745 1.00 66.06 127 PHE A CA 1
ATOM 998 C C . PHE A 1 127 ? 7.339 -11.098 -23.379 1.00 66.06 127 PHE A C 1
ATOM 1000 O O . PHE A 1 127 ? 7.925 -12.012 -23.948 1.00 66.06 127 PHE A O 1
ATOM 1007 N N . TYR A 1 128 ? 7.868 -9.877 -23.251 1.00 69.31 128 TYR A N 1
ATOM 1008 C CA . TYR A 1 128 ? 9.210 -9.532 -23.723 1.00 69.31 128 TYR A CA 1
ATOM 1009 C C . TYR A 1 128 ? 10.282 -10.197 -22.849 1.00 69.31 128 TYR A C 1
ATOM 1011 O O . TYR A 1 128 ? 11.233 -10.776 -23.370 1.00 69.31 128 TYR A O 1
ATOM 1019 N N . ALA A 1 129 ? 10.069 -10.189 -21.531 1.00 68.81 129 ALA A N 1
ATOM 1020 C CA . ALA A 1 129 ? 10.929 -10.826 -20.543 1.00 68.81 129 ALA A CA 1
ATOM 1021 C C . ALA A 1 129 ? 10.991 -12.351 -20.717 1.00 68.81 129 ALA A C 1
ATOM 1023 O O . ALA A 1 129 ? 12.069 -12.930 -20.634 1.00 68.81 129 ALA A O 1
ATOM 1024 N N . ALA A 1 130 ? 9.860 -12.993 -21.036 1.00 66.25 130 ALA A N 1
ATOM 1025 C CA . ALA A 1 130 ? 9.807 -14.423 -21.344 1.00 66.25 130 ALA A CA 1
ATOM 1026 C C . ALA A 1 130 ? 10.579 -14.799 -22.623 1.00 66.25 130 ALA A C 1
ATOM 1028 O O . ALA A 1 130 ? 11.011 -15.939 -22.755 1.00 66.25 130 ALA A O 1
ATOM 1029 N N . MET A 1 131 ? 10.754 -13.859 -23.558 1.00 73.81 131 MET A N 1
ATOM 1030 C CA . MET A 1 131 ? 11.530 -14.071 -24.785 1.00 73.81 131 MET A CA 1
ATOM 1031 C C 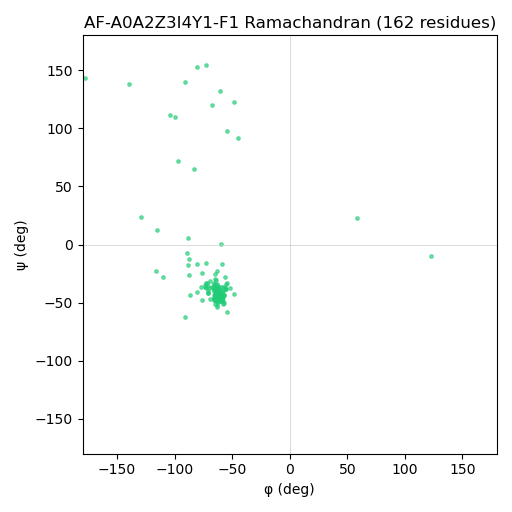. MET A 1 131 ? 13.025 -13.750 -24.638 1.00 73.81 131 MET A C 1
ATOM 1033 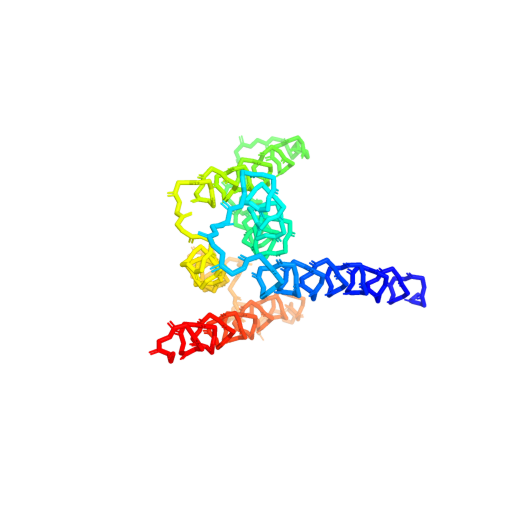O O . MET A 1 131 ? 13.804 -14.195 -25.474 1.00 73.81 131 MET A O 1
ATOM 1037 N N . HIS A 1 132 ? 13.425 -12.999 -23.606 1.00 74.56 132 HIS A N 1
ATOM 1038 C CA . HIS A 1 132 ? 14.809 -12.547 -23.382 1.00 74.56 132 HIS A CA 1
ATOM 1039 C C . HIS A 1 132 ? 15.456 -13.130 -22.110 1.00 74.56 132 HIS A C 1
ATOM 1041 O O . HIS A 1 132 ? 16.505 -12.650 -21.696 1.00 74.56 132 HIS A O 1
ATOM 1047 N N . ASP A 1 133 ? 14.850 -14.149 -21.485 1.00 72.25 133 ASP A N 1
ATOM 1048 C CA . ASP A 1 133 ? 15.314 -14.762 -20.224 1.00 72.25 133 ASP A CA 1
ATOM 1049 C C . ASP A 1 133 ? 15.427 -13.786 -19.027 1.00 72.25 133 ASP A C 1
ATOM 1051 O O . ASP A 1 133 ? 16.094 -14.061 -18.026 1.00 72.25 133 ASP A O 1
ATOM 1055 N N . ASP A 1 134 ? 14.701 -12.664 -19.061 1.00 76.19 134 ASP A N 1
ATOM 1056 C CA . ASP A 1 134 ? 14.680 -11.666 -17.983 1.00 76.19 134 ASP A CA 1
ATOM 1057 C C . ASP A 1 134 ? 13.689 -12.057 -16.867 1.00 76.19 134 ASP A C 1
ATOM 1059 O O . ASP A 1 134 ? 12.691 -11.383 -16.585 1.00 76.19 134 ASP A O 1
ATOM 1063 N N . TRP A 1 135 ? 13.979 -13.165 -16.178 1.00 76.88 135 TRP A N 1
ATOM 1064 C CA . TRP A 1 135 ? 13.138 -13.750 -15.119 1.00 76.88 135 TRP A CA 1
ATOM 1065 C C . TRP A 1 135 ? 12.814 -12.789 -13.967 1.00 76.88 135 T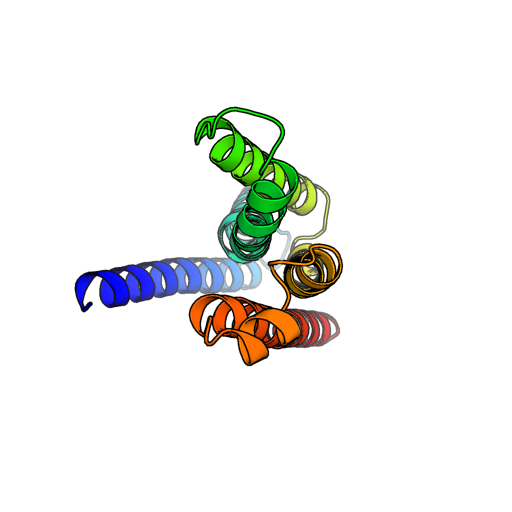RP A C 1
ATOM 1067 O O . TRP A 1 135 ? 11.757 -12.895 -13.340 1.00 76.88 135 TRP A O 1
ATOM 1077 N N . ILE A 1 136 ? 13.694 -11.818 -13.703 1.00 80.12 136 ILE A N 1
ATOM 1078 C CA . ILE A 1 136 ? 13.477 -10.788 -12.680 1.00 80.12 136 ILE A CA 1
ATOM 1079 C C . ILE A 1 136 ? 12.230 -9.973 -13.023 1.00 80.12 136 ILE A C 1
ATOM 1081 O O . ILE A 1 136 ? 11.375 -9.764 -12.163 1.00 80.12 136 ILE A O 1
ATOM 1085 N N . LEU A 1 137 ? 12.084 -9.561 -14.280 1.00 74.50 137 LEU A N 1
ATOM 1086 C CA . LEU A 1 137 ? 10.984 -8.704 -14.690 1.00 74.50 137 LEU A CA 1
ATOM 1087 C C . LEU A 1 137 ? 9.645 -9.455 -14.683 1.00 74.50 137 LEU A C 1
ATOM 1089 O O . LEU A 1 137 ? 8.650 -8.950 -14.164 1.00 74.50 137 LEU A O 1
ATOM 1093 N N . ALA A 1 138 ? 9.654 -10.704 -15.159 1.00 79.31 138 ALA A N 1
ATOM 1094 C CA . ALA A 1 138 ? 8.489 -11.584 -15.108 1.00 79.31 138 ALA A CA 1
ATOM 1095 C C . ALA A 1 138 ? 8.039 -11.867 -13.662 1.00 79.31 138 ALA A C 1
ATOM 1097 O O . ALA A 1 138 ? 6.841 -11.889 -13.374 1.00 79.31 138 ALA A O 1
ATOM 1098 N N . SER A 1 139 ? 8.985 -12.028 -12.728 1.00 83.69 139 SER A N 1
ATOM 1099 C CA . SER A 1 139 ? 8.663 -12.258 -11.315 1.00 83.69 139 SER A CA 1
ATOM 1100 C C . SER A 1 139 ? 7.951 -11.066 -10.663 1.00 83.69 139 SER A C 1
ATOM 1102 O O . SER A 1 139 ? 7.041 -11.266 -9.857 1.00 83.69 139 SER A O 1
ATOM 1104 N N . VAL A 1 140 ? 8.303 -9.832 -11.045 1.00 84.00 140 VAL A N 1
ATOM 1105 C CA . VAL A 1 140 ? 7.649 -8.612 -10.544 1.00 84.00 140 VAL A CA 1
ATOM 1106 C C . VAL A 1 140 ? 6.192 -8.555 -10.996 1.00 84.00 140 VAL A C 1
ATOM 1108 O O . VAL A 1 140 ? 5.319 -8.284 -10.172 1.00 84.00 140 VAL A O 1
ATOM 1111 N N . ASP A 1 141 ? 5.913 -8.870 -12.263 1.00 84.62 141 ASP A N 1
ATOM 1112 C CA . ASP A 1 141 ? 4.547 -8.911 -12.796 1.00 84.62 141 ASP A CA 1
ATOM 1113 C C . ASP A 1 141 ? 3.701 -10.004 -12.135 1.00 84.62 141 ASP A C 1
ATOM 1115 O O . ASP A 1 141 ? 2.576 -9.746 -11.697 1.00 84.62 141 ASP A O 1
ATOM 1119 N N . MET A 1 142 ? 4.256 -11.211 -11.978 1.00 85.50 142 MET A N 1
ATOM 1120 C CA . MET A 1 142 ? 3.570 -12.308 -11.291 1.00 85.50 142 MET A CA 1
ATOM 1121 C C . MET A 1 142 ? 3.255 -11.962 -9.832 1.00 85.50 142 MET A C 1
ATOM 1123 O O . MET A 1 142 ? 2.140 -12.203 -9.364 1.00 85.50 142 MET A O 1
ATOM 1127 N N . LEU A 1 143 ? 4.210 -11.363 -9.114 1.00 89.50 143 LEU A N 1
ATOM 1128 C CA . LEU A 1 143 ? 4.000 -10.914 -7.739 1.00 89.50 143 LEU A CA 1
ATOM 1129 C C . LEU A 1 143 ? 2.955 -9.800 -7.667 1.00 89.50 143 LEU A C 1
ATOM 1131 O O . LEU A 1 143 ? 2.089 -9.852 -6.797 1.00 89.50 143 LEU A O 1
ATOM 1135 N N . ALA A 1 144 ? 2.988 -8.822 -8.575 1.00 88.31 144 ALA A N 1
ATOM 1136 C CA . ALA A 1 144 ? 2.006 -7.742 -8.612 1.00 88.31 144 ALA A CA 1
ATOM 1137 C C . ALA A 1 144 ? 0.582 -8.287 -8.805 1.00 88.31 144 ALA A C 1
ATOM 1139 O O . ALA A 1 144 ? -0.329 -7.918 -8.061 1.00 88.31 144 ALA A O 1
ATOM 1140 N N . ILE A 1 145 ? 0.396 -9.232 -9.729 1.00 89.31 145 ILE A N 1
ATOM 1141 C CA . ILE A 1 145 ? -0.891 -9.905 -9.936 1.00 89.31 145 ILE A CA 1
ATOM 1142 C C . ILE A 1 145 ? -1.304 -10.684 -8.679 1.00 89.31 145 ILE A C 1
ATOM 1144 O O . ILE A 1 145 ? -2.429 -10.525 -8.198 1.00 89.31 145 ILE A O 1
ATOM 1148 N N . ALA A 1 146 ? -0.400 -11.479 -8.099 1.00 92.44 146 ALA A N 1
ATOM 1149 C CA . ALA A 1 146 ? -0.684 -12.254 -6.891 1.00 92.44 146 ALA A CA 1
ATOM 1150 C C . ALA A 1 146 ? -1.101 -11.354 -5.712 1.00 92.44 146 ALA A C 1
ATOM 1152 O O . ALA A 1 146 ? -2.122 -11.604 -5.066 1.00 92.44 146 ALA A O 1
ATOM 1153 N N . PHE A 1 147 ? -0.367 -10.266 -5.460 1.00 91.19 147 PHE A N 1
ATOM 1154 C CA . PHE A 1 147 ? -0.703 -9.291 -4.421 1.00 91.19 147 PHE A CA 1
ATOM 1155 C C . PHE A 1 147 ? -2.018 -8.568 -4.700 1.00 91.19 147 PHE A C 1
ATOM 1157 O O . PHE A 1 147 ? -2.771 -8.318 -3.758 1.00 91.19 147 PHE A O 1
ATOM 1164 N N . SER A 1 148 ? -2.344 -8.290 -5.964 1.00 90.56 148 SER A N 1
ATOM 1165 C CA . SER A 1 148 ? -3.635 -7.701 -6.321 1.00 90.56 148 SER A CA 1
ATOM 1166 C C . SER A 1 148 ? -4.802 -8.585 -5.877 1.00 90.56 148 SER A C 1
ATOM 1168 O O . SER A 1 148 ? -5.700 -8.114 -5.173 1.00 90.56 148 SER A O 1
ATOM 1170 N N . PHE A 1 149 ? -4.751 -9.885 -6.187 1.00 92.38 149 PHE A N 1
ATOM 1171 C CA . PHE A 1 149 ? -5.770 -10.838 -5.740 1.00 92.38 149 PHE A CA 1
ATOM 1172 C C . PHE A 1 149 ? -5.850 -10.924 -4.213 1.00 92.38 149 PHE A C 1
ATOM 1174 O O . PHE A 1 149 ? -6.949 -10.924 -3.653 1.00 92.38 149 PHE A O 1
ATOM 1181 N N . ILE A 1 150 ? -4.703 -10.944 -3.529 1.00 92.44 150 ILE A N 1
ATOM 1182 C CA . ILE A 1 150 ? -4.644 -10.985 -2.063 1.00 92.44 150 ILE A CA 1
ATOM 1183 C C . ILE A 1 150 ? -5.295 -9.735 -1.457 1.00 92.44 150 ILE A C 1
ATOM 1185 O O . ILE A 1 150 ? -6.161 -9.855 -0.587 1.00 92.44 150 ILE A O 1
ATOM 1189 N N . PHE A 1 151 ? -4.932 -8.536 -1.917 1.00 90.94 151 PHE A N 1
ATOM 1190 C CA . PHE A 1 151 ? -5.493 -7.286 -1.397 1.00 90.94 151 PHE A CA 1
ATOM 1191 C C . PHE A 1 151 ? -6.982 -7.145 -1.709 1.00 90.94 151 PHE A C 1
ATOM 1193 O O . PHE A 1 151 ? -7.751 -6.740 -0.833 1.00 90.94 151 PHE A O 1
ATOM 1200 N N . PHE A 1 152 ? -7.416 -7.558 -2.901 1.00 91.81 152 PHE A N 1
ATOM 1201 C CA . PHE A 1 152 ? -8.830 -7.600 -3.264 1.00 91.81 152 PHE A CA 1
ATOM 1202 C C . PHE A 1 152 ? -9.615 -8.540 -2.338 1.00 91.81 152 PHE A C 1
ATOM 1204 O O . PHE A 1 152 ? -10.666 -8.168 -1.810 1.00 91.81 152 PHE A O 1
ATOM 1211 N N . PHE A 1 153 ? -9.085 -9.738 -2.076 1.00 91.62 153 PHE A N 1
ATOM 1212 C CA . PHE A 1 153 ? -9.710 -10.715 -1.186 1.00 91.62 153 PHE A CA 1
ATOM 1213 C C . PHE A 1 153 ? -9.789 -10.216 0.263 1.00 91.62 153 PHE A C 1
ATOM 1215 O O . PHE A 1 153 ? -10.832 -10.346 0.911 1.00 91.62 153 PHE A O 1
ATOM 1222 N N . ILE A 1 154 ? -8.719 -9.592 0.769 1.00 90.56 154 ILE A N 1
ATOM 1223 C CA . ILE A 1 154 ? -8.695 -8.971 2.100 1.00 90.56 154 ILE A CA 1
ATOM 1224 C C . ILE A 1 154 ? -9.751 -7.862 2.185 1.00 90.56 154 ILE A C 1
ATOM 1226 O O . ILE A 1 154 ? -10.566 -7.865 3.112 1.00 90.56 154 ILE A O 1
ATOM 1230 N N . GLY A 1 155 ? -9.798 -6.958 1.202 1.00 86.88 155 GLY A N 1
ATOM 1231 C CA . GLY A 1 155 ? -10.794 -5.888 1.130 1.00 86.88 155 GLY A CA 1
ATOM 1232 C C . GLY A 1 155 ? -12.227 -6.427 1.103 1.00 86.88 155 GLY A C 1
ATOM 1233 O O . GLY A 1 155 ? -13.083 -5.973 1.868 1.00 86.88 155 GLY A O 1
ATOM 1234 N N . TYR A 1 156 ? -12.483 -7.463 0.301 1.00 88.81 156 TYR A N 1
ATOM 1235 C CA . TYR A 1 156 ? -13.778 -8.138 0.232 1.00 88.81 156 TYR A CA 1
ATOM 1236 C C . TYR A 1 156 ? -14.189 -8.761 1.576 1.00 88.81 156 TYR A C 1
ATOM 1238 O O . TYR A 1 156 ? -15.297 -8.520 2.067 1.00 88.81 156 TYR A O 1
ATOM 1246 N N . LYS A 1 157 ? -13.286 -9.511 2.221 1.00 87.88 157 LYS A N 1
ATOM 1247 C CA . LYS A 1 157 ? -13.550 -10.169 3.509 1.00 87.88 157 LYS A CA 1
ATOM 1248 C C . LYS A 1 157 ? -13.806 -9.161 4.631 1.00 87.88 157 LYS A C 1
ATOM 1250 O O . LYS A 1 157 ? -14.709 -9.363 5.450 1.00 87.88 157 LYS A O 1
ATOM 1255 N N . ILE A 1 158 ? -13.065 -8.052 4.649 1.00 85.62 158 ILE A N 1
ATOM 1256 C CA . ILE A 1 158 ? -13.284 -6.957 5.600 1.00 85.62 158 ILE A CA 1
ATOM 1257 C C . ILE A 1 158 ? -14.658 -6.323 5.359 1.00 85.62 158 ILE A C 1
ATOM 1259 O O . ILE A 1 158 ? -15.440 -6.196 6.302 1.00 85.62 158 ILE A O 1
ATOM 1263 N N . ARG A 1 159 ? -15.003 -6.000 4.105 1.00 86.44 159 ARG A N 1
ATOM 1264 C CA . ARG A 1 159 ? -16.310 -5.426 3.745 1.00 86.44 159 ARG A CA 1
ATOM 1265 C C . ARG A 1 159 ? -17.472 -6.324 4.178 1.00 86.44 159 ARG A C 1
ATOM 1267 O O . ARG A 1 159 ? -18.453 -5.824 4.723 1.00 86.44 159 ARG A O 1
ATOM 1274 N N . SER A 1 160 ? -17.357 -7.636 3.970 1.00 81.88 160 SER A N 1
ATOM 1275 C CA . SER A 1 160 ? -18.371 -8.606 4.401 1.00 81.88 160 SER A CA 1
ATOM 1276 C C . SER A 1 160 ? -18.513 -8.688 5.923 1.00 81.88 160 SER A C 1
ATOM 1278 O O . SER A 1 160 ? -19.603 -8.977 6.408 1.00 81.88 160 SER A O 1
ATOM 1280 N N . SER A 1 161 ? -17.443 -8.437 6.680 1.00 79.00 161 SER A N 1
ATOM 1281 C CA . SER A 1 161 ? -17.466 -8.505 8.148 1.00 79.00 161 SER A CA 1
ATOM 1282 C C . SER A 1 161 ? -18.145 -7.292 8.789 1.00 79.00 161 SER A C 1
ATOM 1284 O O . SER A 1 161 ? -18.657 -7.408 9.892 1.00 79.00 161 SER A O 1
ATOM 1286 N N . TYR A 1 162 ? -18.170 -6.147 8.099 1.00 69.06 162 TYR A N 1
ATOM 1287 C CA . TYR A 1 162 ? -18.834 -4.921 8.563 1.00 69.06 162 TYR A CA 1
ATOM 1288 C C . TYR A 1 162 ? -20.313 -4.815 8.155 1.00 69.06 162 TYR A C 1
ATOM 1290 O O . TYR A 1 162 ? -20.983 -3.871 8.564 1.00 69.06 162 TYR A O 1
ATOM 1298 N N . LYS A 1 163 ? -20.817 -5.737 7.322 1.00 59.97 163 LYS A N 1
ATOM 1299 C CA . LYS A 1 163 ? -22.241 -5.825 6.949 1.00 59.97 163 LYS A CA 1
ATOM 1300 C C . LYS A 1 163 ? -23.082 -6.673 7.918 1.00 59.97 163 LYS A C 1
ATOM 1302 O O . LYS A 1 163 ? -24.302 -6.656 7.786 1.00 59.97 163 LYS A O 1
ATOM 1307 N N . LYS A 1 164 ? -22.444 -7.427 8.817 1.00 48.56 164 LYS A N 1
ATOM 1308 C CA . LYS A 1 164 ? -23.095 -8.131 9.932 1.00 48.56 164 LYS A CA 1
ATOM 1309 C C . LYS A 1 164 ? -23.179 -7.212 11.140 1.00 48.56 164 LYS A C 1
ATOM 1311 O O . LYS A 1 164 ? -24.181 -7.338 11.868 1.00 48.56 164 LYS A O 1
#

Mean predicted aligned error: 7.5 Å

Foldseek 3Di:
DVVVVVVVVVVVVVLVVLVVVLVVVCVVVVDDQDPVSLVSLLVSLLVPLLLLLLVLQLLVQCLVCVPPDDDDVVSSVVSSVVSSVVLSVVSNVDDSLLSNLVSLLSSLVSLVVSQVSLVVPPCQHLVNCVVVVVVVSVVSNVVSNVSSVVSNVSSVVSVVVVVD